Protein AF-A0A933RJG8-F1 (afdb_monomer_lite)

pLDDT: mean 76.4, std 16.74, range [42.09, 96.31]

Secondary structure (DSSP, 8-state):
--------SSHHHHHHHHHHHHHHHHHHHHHGGG-TTSSEEEEEEEE--GGG-TTPPPEEPPPEEEEEETTTTEEEEEESSS--EE-EEEEEEETTEEEEE-TTSSEEEEEETTEEEEEE--TTS-HHHHTTEEEE-HHHHHHHHTT-----

Sequence (152 aa):
MDSVGGTMRRNNKVIGFAMTLLLLAAPSLWLFDLIPIFPGITVYPVYCGKDLGDHGPCINLPPITYQASTDRQEVEYRPDTGAPTTLTDCTVHDRRNWECWYKNRSGRLSMTDSEFRDEIRNAALNQDVFDSVRYVPKWKWWAVKIGIHTDG

Radius of gyration: 24.29 Å; chains: 1; bounding box: 73×59×54 Å

Structure (mmCIF, N/CA/C/O backbone):
data_AF-A0A933RJG8-F1
#
_entry.id   AF-A0A933RJG8-F1
#
loop_
_atom_site.group_PDB
_atom_site.id
_atom_site.type_symbol
_atom_site.label_atom_id
_atom_site.label_alt_id
_atom_site.label_comp_id
_atom_site.label_asym_id
_atom_site.label_entity_id
_atom_site.label_seq_id
_atom_site.pdbx_PDB_ins_code
_atom_site.Cartn_x
_atom_site.Cartn_y
_atom_site.Cartn_z
_atom_site.occupancy
_atom_site.B_iso_or_equiv
_atom_site.auth_seq_id
_atom_site.auth_comp_id
_atom_site.auth_asym_id
_atom_site.auth_atom_id
_atom_site.pdbx_PDB_model_num
ATOM 1 N N . MET A 1 1 ? 57.458 -45.455 30.049 1.00 42.97 1 MET A N 1
ATOM 2 C CA . MET A 1 1 ? 57.563 -44.243 29.216 1.00 42.97 1 MET A CA 1
ATOM 3 C C . MET A 1 1 ? 56.219 -44.012 28.549 1.00 42.97 1 MET A C 1
ATOM 5 O O . MET A 1 1 ? 55.899 -44.601 27.528 1.00 42.97 1 MET A O 1
ATOM 9 N N . ASP A 1 2 ? 55.419 -43.285 29.314 1.00 42.09 2 ASP A N 1
ATOM 10 C CA . ASP A 1 2 ? 54.224 -42.470 29.076 1.00 42.09 2 ASP A CA 1
ATOM 11 C C . ASP A 1 2 ? 53.606 -42.364 27.669 1.00 42.09 2 ASP A C 1
ATOM 13 O O . ASP A 1 2 ? 54.155 -41.785 26.739 1.00 42.09 2 ASP A O 1
ATOM 17 N N . SER A 1 3 ? 52.382 -42.894 27.585 1.00 51.31 3 SER A N 1
ATOM 18 C CA . SER A 1 3 ? 51.121 -42.179 27.316 1.00 51.31 3 SER A CA 1
ATOM 19 C C . SER A 1 3 ? 51.180 -40.824 26.585 1.00 51.31 3 SER A C 1
ATOM 21 O O . SE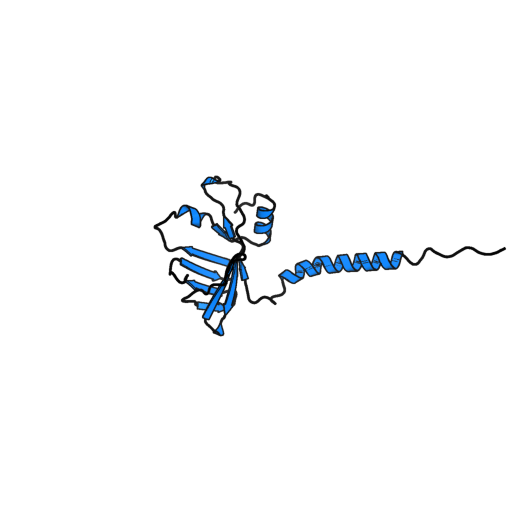R A 1 3 ? 51.504 -39.805 27.188 1.00 51.31 3 SER A O 1
ATOM 23 N N . VAL A 1 4 ? 50.678 -40.785 25.342 1.00 51.22 4 VAL A N 1
ATOM 24 C CA . VAL A 1 4 ? 50.032 -39.593 24.755 1.00 51.22 4 VAL A CA 1
ATOM 25 C C . VAL A 1 4 ? 48.824 -40.049 23.934 1.00 51.22 4 VAL A C 1
ATOM 27 O O . VAL A 1 4 ? 48.906 -40.310 22.737 1.00 51.22 4 VAL A O 1
ATOM 30 N N . GLY A 1 5 ? 47.680 -40.181 24.599 1.00 54.50 5 GLY A N 1
ATOM 31 C CA . GLY A 1 5 ? 46.395 -40.444 23.967 1.00 54.50 5 GLY A CA 1
ATOM 32 C C . GLY A 1 5 ? 45.338 -39.541 24.575 1.00 54.50 5 GLY A C 1
ATOM 33 O O . GLY A 1 5 ? 44.856 -39.809 25.670 1.00 54.50 5 GLY A O 1
ATOM 34 N N . GLY A 1 6 ? 44.955 -38.480 23.866 1.00 55.97 6 GLY A N 1
ATOM 35 C CA . GLY A 1 6 ? 43.748 -37.744 24.223 1.00 55.97 6 GLY A CA 1
ATOM 36 C C . GLY A 1 6 ? 43.725 -36.296 23.778 1.00 55.97 6 GLY A C 1
ATOM 37 O O . GLY A 1 6 ? 44.075 -35.433 24.565 1.00 55.97 6 GLY A O 1
ATOM 38 N N . THR A 1 7 ? 43.202 -36.033 22.577 1.00 54.12 7 THR A N 1
ATOM 39 C CA . THR A 1 7 ? 42.567 -34.744 22.224 1.00 54.12 7 THR A CA 1
ATOM 40 C C . THR A 1 7 ? 41.844 -34.831 20.874 1.00 54.12 7 THR A C 1
ATOM 42 O O . THR A 1 7 ? 42.138 -34.104 19.937 1.00 54.12 7 THR A O 1
ATOM 45 N N . MET A 1 8 ? 40.849 -35.714 20.729 1.00 48.75 8 MET A N 1
ATOM 46 C CA . MET A 1 8 ? 39.961 -35.637 19.553 1.00 48.75 8 MET A CA 1
ATOM 47 C C . MET A 1 8 ? 38.559 -36.189 19.837 1.00 48.75 8 MET A C 1
ATOM 49 O O . MET A 1 8 ? 38.134 -37.206 19.305 1.00 48.75 8 MET A O 1
ATOM 53 N N . ARG A 1 9 ? 37.811 -35.541 20.743 1.00 50.31 9 ARG A N 1
ATOM 54 C CA . ARG A 1 9 ? 36.391 -35.893 20.973 1.00 50.31 9 ARG A CA 1
ATOM 55 C C . ARG A 1 9 ? 35.471 -34.731 21.362 1.00 50.31 9 ARG A C 1
ATOM 57 O O . ARG A 1 9 ? 34.326 -34.973 21.736 1.00 50.31 9 ARG A O 1
ATOM 64 N N . ARG A 1 10 ? 35.941 -33.477 21.285 1.00 52.06 10 ARG A N 1
ATOM 65 C CA . ARG A 1 10 ? 35.181 -32.297 21.753 1.00 52.06 10 ARG A CA 1
ATOM 66 C C . ARG A 1 10 ? 34.522 -31.459 20.642 1.00 52.06 10 ARG A C 1
ATOM 68 O O . ARG A 1 10 ? 33.566 -30.756 20.946 1.00 52.06 10 ARG A O 1
ATOM 75 N N . ASN A 1 11 ? 34.923 -31.599 19.372 1.00 52.50 11 ASN A N 1
ATOM 76 C CA . ASN A 1 11 ? 34.474 -30.687 18.301 1.00 52.50 11 ASN A CA 1
ATOM 77 C C . ASN A 1 11 ? 33.220 -31.143 17.526 1.00 52.50 11 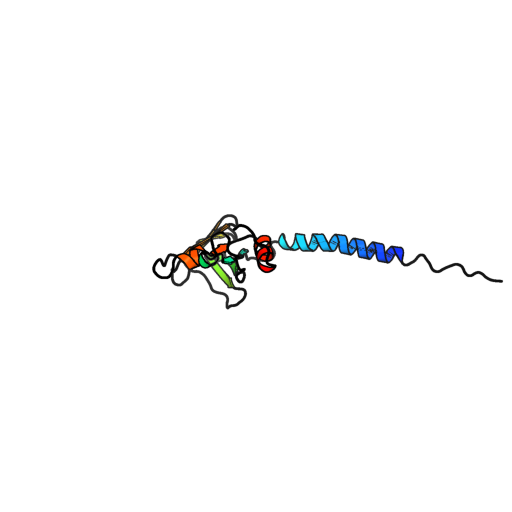ASN A C 1
ATOM 79 O O . ASN A 1 11 ? 32.471 -30.295 17.050 1.00 52.50 11 ASN A O 1
ATOM 83 N N . ASN A 1 12 ? 32.904 -32.443 17.471 1.00 53.66 12 ASN A N 1
ATOM 84 C CA . ASN A 1 12 ? 31.719 -32.919 16.731 1.00 53.66 12 ASN A CA 1
ATOM 85 C C . ASN A 1 12 ? 30.388 -32.523 17.395 1.00 53.66 12 ASN A C 1
ATOM 87 O O . ASN A 1 12 ? 29.375 -32.390 16.715 1.00 53.66 12 ASN A O 1
ATOM 91 N N . LYS A 1 13 ? 30.382 -32.294 18.716 1.00 54.59 13 LYS A N 1
ATOM 92 C CA . LYS A 1 13 ? 29.177 -31.855 19.440 1.00 54.59 13 LYS A CA 1
ATOM 93 C C . LYS A 1 13 ? 28.825 -30.394 19.152 1.00 54.59 13 LYS A C 1
ATOM 95 O O . LYS A 1 13 ? 27.649 -30.068 19.056 1.00 54.59 13 LYS A O 1
ATOM 100 N N . VAL A 1 14 ? 29.830 -29.534 18.980 1.00 59.69 14 VAL A N 1
ATOM 101 C CA . VAL A 1 14 ? 29.631 -28.099 18.718 1.00 59.69 14 VAL A CA 1
ATOM 102 C C . VAL A 1 14 ? 29.109 -27.875 17.297 1.00 59.69 14 VAL A C 1
ATOM 104 O O . VAL A 1 14 ? 28.173 -27.105 17.103 1.00 59.69 14 VAL A O 1
ATOM 107 N N . ILE A 1 15 ? 29.645 -28.615 16.321 1.00 59.69 15 ILE A N 1
ATOM 108 C CA . ILE A 1 15 ? 29.204 -28.546 14.920 1.00 59.69 15 ILE A CA 1
ATOM 109 C C . ILE A 1 15 ? 27.757 -29.045 14.779 1.00 59.69 15 ILE A C 1
ATOM 111 O O . ILE A 1 15 ? 26.951 -28.392 14.123 1.00 59.69 15 ILE A O 1
ATOM 115 N N . GLY A 1 16 ? 27.394 -30.143 15.456 1.00 64.12 16 GLY A N 1
ATOM 116 C CA . GLY A 1 16 ? 26.019 -30.659 15.450 1.00 64.12 16 GLY A CA 1
ATOM 117 C C . GLY A 1 16 ? 25.000 -29.679 16.042 1.00 64.12 16 GLY A C 1
ATOM 118 O O . GLY A 1 16 ? 23.926 -29.485 15.473 1.00 64.12 16 GLY A O 1
ATOM 119 N N . PHE A 1 17 ? 25.350 -28.999 17.139 1.00 67.31 17 PHE A N 1
ATOM 120 C CA . PHE A 1 17 ? 24.500 -27.960 17.728 1.00 67.31 17 PHE A CA 1
ATOM 121 C C . PHE A 1 17 ? 24.346 -26.743 16.810 1.00 67.31 17 PHE A C 1
ATOM 123 O O . PHE A 1 17 ? 23.226 -26.276 16.622 1.00 67.31 17 PHE A O 1
ATOM 130 N N . ALA A 1 18 ? 25.431 -26.267 16.193 1.00 67.56 18 ALA A N 1
ATOM 131 C CA . ALA A 1 18 ? 25.387 -25.130 15.274 1.00 67.56 18 ALA A CA 1
ATOM 132 C C . ALA A 1 18 ? 24.525 -25.415 14.031 1.00 67.56 18 ALA A C 1
ATOM 134 O O . ALA A 1 18 ? 23.718 -24.577 13.636 1.00 67.56 18 ALA A O 1
ATOM 135 N N . MET A 1 19 ? 24.636 -26.616 13.453 1.00 67.69 19 MET A N 1
ATOM 136 C CA . MET A 1 19 ? 23.849 -27.019 12.281 1.00 67.69 19 MET A CA 1
ATOM 137 C C . MET A 1 19 ? 22.356 -27.157 12.608 1.00 67.69 19 MET A C 1
ATOM 139 O O . MET A 1 19 ? 21.506 -26.752 11.819 1.00 67.69 19 MET A O 1
ATOM 143 N N . THR A 1 20 ? 22.035 -27.669 13.800 1.00 70.31 20 THR A N 1
ATOM 144 C CA . THR A 1 20 ? 20.650 -27.797 14.284 1.00 70.31 20 THR A CA 1
ATOM 145 C C . THR A 1 20 ? 20.019 -26.422 14.532 1.00 70.31 20 THR A C 1
ATOM 147 O O . THR A 1 20 ? 18.862 -26.199 14.188 1.00 70.31 20 THR A O 1
ATOM 150 N N . LEU A 1 21 ? 20.790 -25.469 15.066 1.00 69.19 21 LEU A N 1
ATOM 151 C CA . LEU A 1 21 ? 20.349 -24.084 15.260 1.00 69.19 21 LEU A CA 1
ATOM 152 C C . LEU A 1 21 ? 20.083 -23.375 13.923 1.00 69.19 21 LEU A C 1
ATOM 154 O O . LEU A 1 21 ? 19.085 -22.673 13.795 1.00 69.19 21 LEU A O 1
ATOM 158 N N . LEU A 1 22 ? 20.921 -23.613 12.909 1.00 68.62 22 LEU A N 1
ATOM 159 C CA . LEU A 1 22 ? 20.748 -23.079 11.551 1.00 68.62 22 LEU A CA 1
ATOM 160 C C . LEU A 1 22 ? 19.504 -23.651 10.850 1.00 68.62 22 LEU A C 1
ATOM 162 O O . LEU A 1 22 ? 18.751 -22.906 10.224 1.00 68.62 22 LEU A O 1
ATOM 166 N N . LEU A 1 23 ? 19.250 -24.953 11.013 1.00 67.94 23 LEU A N 1
ATOM 167 C CA . LEU A 1 23 ? 18.069 -25.634 10.470 1.00 67.94 23 LEU A CA 1
ATOM 168 C C . LEU A 1 23 ? 16.757 -25.207 11.140 1.00 67.94 23 LEU A C 1
ATOM 170 O O . LEU A 1 23 ? 15.714 -25.284 10.502 1.00 67.94 23 LEU A O 1
ATOM 174 N N . LEU A 1 24 ? 16.796 -24.745 12.393 1.00 66.12 24 LEU A N 1
ATOM 175 C CA . LEU A 1 24 ? 15.630 -24.195 13.096 1.00 66.12 24 LEU A CA 1
ATOM 176 C C . LEU A 1 24 ? 15.447 -22.687 12.855 1.00 66.12 24 LEU A C 1
ATOM 178 O O . LEU A 1 24 ? 14.316 -22.206 12.830 1.00 66.12 24 LEU A O 1
ATOM 182 N N . ALA A 1 25 ? 16.535 -21.943 12.639 1.00 65.06 25 ALA A N 1
ATOM 183 C CA . ALA A 1 25 ? 16.492 -20.509 12.350 1.00 65.06 25 ALA A CA 1
ATOM 184 C C . ALA A 1 25 ? 15.985 -20.199 10.932 1.00 65.06 25 ALA A C 1
ATOM 186 O O . ALA A 1 25 ? 15.295 -19.206 10.719 1.00 65.06 25 ALA A O 1
ATOM 187 N N . ALA A 1 26 ? 16.297 -21.051 9.953 1.00 66.44 26 ALA A N 1
ATOM 188 C CA . ALA A 1 26 ? 15.811 -20.868 8.590 1.00 66.44 26 ALA A CA 1
ATOM 189 C C . ALA A 1 26 ? 14.267 -20.854 8.505 1.00 66.44 26 ALA A C 1
ATOM 191 O O . ALA A 1 26 ? 13.734 -19.864 8.012 1.00 66.44 26 ALA A O 1
ATOM 192 N N . PRO A 1 27 ? 13.516 -21.854 9.011 1.00 63.72 27 PRO A N 1
ATOM 193 C CA . PRO A 1 27 ? 12.053 -21.848 8.960 1.00 63.72 27 PRO A CA 1
ATOM 194 C C . PRO A 1 27 ? 11.412 -20.812 9.889 1.00 63.72 27 PRO A C 1
ATOM 196 O O . PRO A 1 27 ? 10.318 -20.339 9.587 1.00 63.72 27 PRO A O 1
ATOM 199 N N . SER A 1 28 ? 12.066 -20.407 10.986 1.00 63.16 28 SER A N 1
ATOM 200 C CA . SER A 1 28 ? 11.517 -19.356 11.851 1.00 63.16 28 SER A CA 1
ATOM 201 C C . SER A 1 28 ? 11.474 -17.994 11.150 1.00 63.16 28 SER A C 1
ATOM 203 O O . SER A 1 28 ? 10.508 -17.258 11.337 1.00 63.16 28 SER A O 1
ATOM 205 N N . LEU A 1 29 ? 12.428 -17.700 10.258 1.00 61.88 29 LEU A N 1
ATOM 206 C CA . LEU A 1 29 ? 12.387 -16.512 9.394 1.00 61.88 29 LEU A CA 1
ATOM 207 C C . LEU A 1 29 ? 11.212 -16.531 8.401 1.00 61.88 29 LEU A C 1
ATOM 209 O O . LEU A 1 29 ? 10.679 -15.471 8.087 1.00 61.88 29 LEU A O 1
ATOM 213 N N . TRP A 1 30 ? 10.757 -17.711 7.963 1.00 57.59 30 TRP A N 1
ATOM 214 C CA . TRP A 1 30 ? 9.536 -17.846 7.155 1.00 57.59 30 TRP A CA 1
ATOM 215 C C . TRP A 1 30 ? 8.262 -17.709 7.999 1.00 57.59 30 TRP A C 1
ATOM 217 O O . TRP A 1 30 ? 7.270 -17.149 7.539 1.00 57.59 30 TRP A O 1
ATOM 227 N N . LEU A 1 31 ? 8.288 -18.174 9.252 1.00 56.31 31 LEU A N 1
ATOM 228 C CA . LEU A 1 31 ? 7.174 -18.033 10.195 1.00 56.31 31 LEU A CA 1
ATOM 229 C C . LEU A 1 31 ? 6.951 -16.587 10.651 1.00 56.31 31 LEU A C 1
ATOM 231 O O . LEU A 1 31 ? 5.815 -16.245 10.965 1.00 56.31 31 LEU A O 1
ATOM 235 N N . PHE A 1 32 ? 7.974 -15.726 10.653 1.00 55.44 32 PHE A N 1
ATOM 236 C CA . PHE A 1 32 ? 7.809 -14.307 10.995 1.00 55.44 32 PHE A CA 1
ATOM 237 C C . PHE A 1 32 ? 6.841 -13.569 10.060 1.00 55.44 32 PHE A C 1
ATOM 239 O O . PHE A 1 32 ? 6.109 -12.702 10.531 1.00 55.44 32 PHE A O 1
ATOM 246 N N . ASP A 1 33 ? 6.759 -13.955 8.782 1.00 50.03 33 ASP A N 1
ATOM 247 C CA . ASP A 1 33 ? 5.782 -13.384 7.841 1.00 50.03 33 ASP A CA 1
ATOM 248 C C . ASP A 1 33 ? 4.327 -13.817 8.164 1.00 50.03 33 ASP A C 1
ATOM 250 O O . ASP A 1 33 ? 3.379 -13.196 7.682 1.00 50.03 33 ASP A O 1
ATOM 254 N N . LEU A 1 34 ? 4.120 -14.843 9.007 1.00 54.34 34 LEU A N 1
ATOM 255 C CA . LEU A 1 34 ? 2.794 -15.313 9.443 1.00 54.34 34 LEU A CA 1
ATOM 256 C C . LEU A 1 34 ? 2.319 -14.692 10.760 1.00 54.34 34 LEU A C 1
ATOM 258 O O . LEU A 1 34 ? 1.146 -14.847 11.104 1.00 54.34 34 LEU A O 1
ATOM 262 N N . ILE A 1 35 ? 3.189 -14.011 11.513 1.00 52.91 35 ILE A N 1
ATOM 263 C CA . ILE A 1 35 ? 2.803 -13.464 12.813 1.00 52.91 35 ILE A CA 1
ATOM 264 C C . ILE A 1 35 ? 2.109 -12.106 12.604 1.00 52.91 35 ILE A C 1
ATOM 266 O O . ILE A 1 35 ? 2.749 -11.148 12.167 1.00 52.91 35 ILE A O 1
ATOM 270 N N . PRO A 1 36 ? 0.817 -11.958 12.957 1.00 53.56 36 PRO A N 1
ATOM 271 C CA . PRO A 1 36 ? 0.041 -10.738 12.738 1.00 53.56 36 PRO A CA 1
ATOM 272 C C . PRO A 1 36 ? 0.364 -9.632 13.764 1.00 53.56 36 PRO A C 1
ATOM 274 O O . PRO A 1 36 ? -0.530 -8.905 14.183 1.00 53.56 36 PRO A O 1
ATOM 277 N N . ILE A 1 37 ? 1.623 -9.502 14.204 1.00 56.66 37 ILE A N 1
ATOM 278 C CA . ILE A 1 37 ? 2.031 -8.478 15.186 1.00 56.66 37 ILE A CA 1
ATOM 279 C C . ILE A 1 37 ? 1.932 -7.065 14.592 1.00 56.66 37 ILE A C 1
ATOM 281 O O . ILE A 1 37 ? 1.775 -6.097 15.334 1.00 56.66 37 ILE A O 1
ATOM 285 N N . PHE A 1 38 ? 1.974 -6.924 13.266 1.00 60.94 38 PHE A N 1
ATOM 286 C CA . PHE A 1 38 ? 1.849 -5.621 12.627 1.00 60.94 38 PHE A CA 1
ATOM 287 C C . PHE A 1 38 ? 0.387 -5.330 12.252 1.00 60.94 38 PHE A C 1
ATOM 289 O O . PHE A 1 38 ? -0.195 -6.069 11.455 1.00 60.94 38 PHE A O 1
ATOM 296 N N . PRO A 1 39 ? -0.213 -4.238 12.767 1.00 71.94 39 PRO A N 1
ATOM 297 C CA . PRO A 1 39 ? -1.608 -3.874 12.497 1.00 71.94 39 PRO A CA 1
ATOM 298 C C . PRO A 1 39 ? -1.844 -3.369 11.063 1.00 71.94 39 PRO A C 1
ATOM 300 O O . PRO A 1 39 ? -2.947 -2.935 10.739 1.00 71.94 39 PRO A O 1
ATOM 303 N N . GLY A 1 40 ? -0.822 -3.406 10.202 1.00 83.81 40 GLY A N 1
ATOM 304 C CA . GLY A 1 40 ? -0.885 -2.903 8.838 1.00 83.81 40 GLY A CA 1
ATOM 305 C C . GLY A 1 40 ? -0.791 -3.988 7.770 1.00 83.81 40 GLY A C 1
ATOM 306 O O . GLY A 1 40 ? -0.259 -5.073 8.001 1.00 83.81 40 GLY A O 1
ATOM 307 N N . ILE A 1 41 ? -1.296 -3.671 6.581 1.00 89.31 41 ILE A N 1
ATOM 308 C CA . ILE A 1 41 ? -1.118 -4.457 5.361 1.00 89.31 41 ILE A CA 1
ATOM 309 C C . ILE A 1 41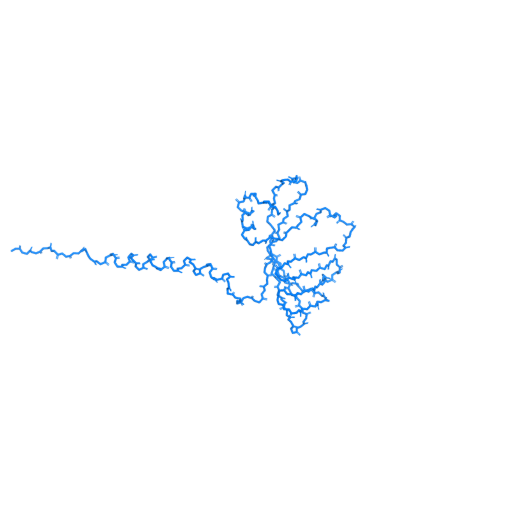 ? -0.209 -3.680 4.421 1.00 89.31 41 ILE A C 1
ATOM 311 O O . ILE A 1 41 ? -0.502 -2.540 4.068 1.00 89.31 41 ILE A O 1
ATOM 315 N N . THR A 1 42 ? 0.887 -4.303 4.004 1.00 91.56 42 THR A N 1
ATOM 316 C CA . THR A 1 42 ? 1.779 -3.737 2.994 1.00 91.56 42 THR A CA 1
ATOM 317 C C . THR A 1 42 ? 1.374 -4.234 1.615 1.00 91.56 42 THR A C 1
ATOM 319 O O . THR A 1 42 ? 1.311 -5.441 1.381 1.00 91.56 42 THR A O 1
ATOM 322 N N . VAL A 1 43 ? 1.123 -3.303 0.702 1.00 92.25 43 VAL A N 1
ATOM 323 C CA . VAL A 1 43 ? 0.903 -3.586 -0.716 1.00 92.25 43 VAL A CA 1
ATOM 324 C C . VAL A 1 43 ? 2.182 -3.309 -1.493 1.00 92.25 43 VAL A C 1
ATOM 326 O O . VAL A 1 43 ? 2.961 -2.411 -1.152 1.00 92.25 43 VAL A O 1
ATOM 329 N N . TYR A 1 44 ? 2.390 -4.089 -2.547 1.00 91.88 44 TYR A N 1
ATOM 330 C CA . TYR A 1 44 ? 3.600 -4.051 -3.358 1.00 91.88 44 TYR A CA 1
ATOM 331 C C . TYR A 1 44 ? 3.237 -3.664 -4.793 1.00 91.88 44 TYR A C 1
ATOM 333 O O . TYR A 1 44 ? 2.897 -4.538 -5.595 1.00 91.88 44 TYR A O 1
ATOM 341 N N . PRO A 1 45 ? 3.261 -2.362 -5.114 1.00 91.06 45 PRO A N 1
ATOM 342 C CA . PRO A 1 45 ? 2.977 -1.901 -6.458 1.00 91.06 45 PRO A CA 1
ATOM 343 C C . PRO A 1 45 ? 4.152 -2.196 -7.401 1.00 91.06 45 PRO A C 1
ATOM 345 O O . PRO A 1 45 ? 5.328 -2.069 -7.042 1.00 91.06 45 PRO A O 1
ATOM 348 N N . VAL A 1 46 ? 3.822 -2.568 -8.629 1.00 90.00 46 VAL A N 1
ATOM 349 C CA . VAL A 1 46 ? 4.730 -2.657 -9.773 1.00 90.00 46 VAL A CA 1
ATOM 350 C C . VAL A 1 46 ? 4.147 -1.837 -10.915 1.00 90.00 46 VAL A C 1
ATOM 352 O O . VAL A 1 46 ? 2.932 -1.780 -11.079 1.00 90.00 46 VAL A O 1
ATOM 355 N N . TYR A 1 47 ? 5.004 -1.186 -11.690 1.00 86.94 47 TYR A N 1
ATOM 356 C CA . TYR A 1 47 ? 4.605 -0.447 -12.882 1.00 86.94 47 TYR A CA 1
ATOM 357 C C . TYR A 1 47 ? 5.045 -1.218 -14.123 1.00 86.94 47 TYR A C 1
ATOM 359 O O . TYR A 1 47 ? 6.235 -1.479 -14.295 1.00 86.94 47 TYR A O 1
ATOM 367 N N . CYS A 1 48 ? 4.090 -1.569 -14.976 1.00 81.69 48 CYS A N 1
ATOM 368 C CA . CYS A 1 48 ? 4.284 -2.281 -16.234 1.00 81.69 48 CYS A CA 1
ATOM 369 C C . CYS A 1 48 ? 3.703 -1.410 -17.360 1.00 81.69 48 CYS A C 1
ATOM 371 O O . CYS A 1 48 ? 2.545 -1.563 -17.740 1.00 81.69 48 CYS A O 1
ATOM 373 N N . GLY A 1 49 ? 4.472 -0.416 -17.814 1.00 71.69 49 GLY A N 1
ATOM 374 C CA . GLY A 1 49 ? 4.016 0.565 -18.804 1.00 71.69 49 GLY A CA 1
ATOM 375 C C . GLY A 1 49 ? 3.867 -0.006 -20.216 1.00 71.69 49 GLY A C 1
ATOM 376 O O . GLY A 1 49 ? 4.708 -0.790 -20.649 1.00 71.69 49 GLY A O 1
ATOM 377 N N . LYS A 1 50 ? 2.864 0.467 -20.970 1.00 62.59 50 LYS A N 1
ATOM 378 C CA . LYS A 1 50 ? 2.670 0.136 -22.401 1.00 62.59 50 LYS A CA 1
ATOM 379 C C . LYS A 1 50 ? 3.857 0.549 -23.284 1.00 62.59 50 LYS A C 1
ATOM 381 O O . LYS A 1 50 ? 4.153 -0.132 -24.260 1.00 62.59 50 LYS A O 1
ATOM 386 N N . ASP A 1 51 ? 4.586 1.601 -22.905 1.00 54.78 51 ASP A N 1
ATOM 387 C CA . ASP A 1 51 ? 5.800 2.054 -23.610 1.00 54.78 51 ASP A CA 1
ATOM 388 C C . ASP A 1 51 ? 6.975 1.072 -23.489 1.00 54.78 51 ASP A C 1
ATOM 390 O O . ASP A 1 51 ? 7.953 1.168 -24.230 1.00 54.78 51 ASP A O 1
ATOM 394 N N . LEU A 1 52 ? 6.888 0.110 -22.566 1.00 53.50 52 LEU A N 1
ATOM 395 C CA . LEU A 1 52 ? 7.845 -0.986 -22.456 1.00 53.50 52 LEU A CA 1
ATOM 396 C C . LEU A 1 52 ? 7.438 -2.189 -23.341 1.00 53.50 52 LEU A C 1
ATOM 398 O O . LEU A 1 52 ? 8.202 -3.145 -23.451 1.00 53.50 52 LEU A O 1
ATOM 402 N N . GLY A 1 53 ? 6.286 -2.118 -24.024 1.00 46.69 53 GLY A N 1
ATOM 403 C CA . GLY A 1 53 ? 5.683 -3.175 -24.842 1.00 46.69 53 GLY A CA 1
ATOM 404 C C . GLY A 1 53 ? 4.756 -4.098 -24.041 1.00 46.69 53 GLY A C 1
ATOM 405 O O . GLY A 1 53 ? 4.827 -4.138 -22.815 1.00 46.69 53 GLY A O 1
ATOM 406 N N . ASP A 1 54 ? 3.932 -4.904 -24.727 1.00 51.97 54 ASP A N 1
ATOM 407 C CA . ASP A 1 54 ? 3.056 -5.934 -24.114 1.00 51.97 54 ASP A CA 1
ATOM 408 C C . ASP A 1 54 ? 3.828 -6.981 -23.269 1.00 51.97 54 ASP A C 1
ATOM 410 O O . ASP A 1 54 ? 3.236 -7.750 -22.513 1.00 51.97 54 ASP A O 1
ATOM 414 N N . HIS A 1 55 ? 5.165 -6.979 -23.362 1.00 55.31 55 HIS A N 1
ATOM 415 C CA . HIS A 1 55 ? 6.113 -7.805 -22.602 1.00 55.31 55 HIS A CA 1
ATOM 416 C C . HIS A 1 55 ? 7.205 -6.978 -21.903 1.00 55.31 55 HIS A C 1
ATOM 418 O O . HIS A 1 55 ? 8.305 -7.467 -21.632 1.00 55.31 55 HIS A O 1
ATOM 424 N N . GLY A 1 56 ? 6.939 -5.699 -21.661 1.00 63.72 56 GLY A N 1
ATOM 425 C CA . GLY A 1 56 ? 7.907 -4.780 -21.096 1.00 63.72 56 GLY A CA 1
ATOM 426 C C . GLY A 1 56 ? 8.357 -5.134 -19.682 1.00 63.72 56 GLY A C 1
ATOM 427 O O . GLY A 1 56 ? 7.555 -5.648 -18.899 1.00 63.72 56 GLY A O 1
ATOM 428 N N . PRO A 1 57 ? 9.623 -4.859 -19.306 1.00 73.69 57 PRO A N 1
ATOM 429 C CA . PRO A 1 57 ? 10.061 -5.078 -17.938 1.00 73.69 57 PRO A CA 1
ATOM 430 C C . PRO A 1 57 ? 9.235 -4.223 -16.980 1.00 73.69 57 PRO A C 1
ATOM 432 O O . PRO A 1 57 ? 9.291 -2.994 -17.017 1.00 73.69 57 PRO A O 1
ATOM 435 N N . CYS A 1 58 ? 8.487 -4.883 -16.098 1.00 83.31 58 CYS A N 1
ATOM 436 C CA . CYS A 1 58 ? 7.894 -4.215 -14.954 1.00 83.31 58 CYS A CA 1
ATOM 437 C C . CYS A 1 58 ? 9.009 -3.672 -14.052 1.00 83.31 58 CYS A C 1
ATOM 439 O O . CYS A 1 58 ? 10.050 -4.308 -13.880 1.00 83.31 58 CYS A O 1
ATOM 441 N N . ILE A 1 59 ? 8.775 -2.517 -13.442 1.00 87.38 59 ILE A N 1
ATOM 442 C CA . ILE A 1 59 ? 9.647 -1.956 -12.411 1.00 87.38 59 ILE A CA 1
ATOM 443 C C . ILE A 1 59 ? 8.936 -2.002 -11.065 1.00 87.38 59 ILE A C 1
ATOM 445 O O . ILE A 1 59 ? 7.720 -1.822 -10.968 1.00 87.38 59 ILE A O 1
ATOM 449 N N . ASN A 1 60 ? 9.692 -2.253 -10.004 1.00 89.44 60 ASN A N 1
ATOM 450 C CA . ASN A 1 60 ? 9.154 -2.258 -8.655 1.00 89.44 60 ASN A CA 1
ATOM 451 C C . ASN A 1 60 ? 9.004 -0.817 -8.145 1.00 89.44 60 ASN A C 1
ATOM 453 O O . ASN A 1 60 ? 9.949 -0.030 -8.187 1.00 89.44 60 ASN A O 1
ATOM 457 N N . LEU A 1 61 ? 7.824 -0.480 -7.628 1.00 89.81 61 LEU A N 1
ATOM 458 C CA . LEU A 1 61 ? 7.590 0.790 -6.944 1.00 89.81 61 LEU A CA 1
ATOM 459 C C . LEU A 1 61 ? 7.789 0.617 -5.427 1.00 89.81 61 LEU A C 1
ATOM 461 O O . LEU A 1 61 ? 7.737 -0.517 -4.929 1.00 89.81 61 LEU A O 1
ATOM 465 N N . PRO A 1 62 ? 8.038 1.704 -4.671 1.00 91.19 62 PRO A N 1
ATOM 466 C CA . PRO A 1 62 ? 8.145 1.631 -3.218 1.00 91.19 62 PRO A CA 1
ATOM 467 C C . PRO A 1 62 ? 6.882 1.017 -2.589 1.00 91.19 62 PRO A C 1
ATOM 469 O O . PRO A 1 62 ? 5.770 1.385 -2.978 1.00 91.19 62 PRO A O 1
ATOM 472 N N . PRO A 1 63 ? 7.022 0.085 -1.629 1.00 92.00 63 PRO A N 1
ATOM 473 C CA . PRO A 1 63 ? 5.878 -0.516 -0.957 1.00 92.00 63 PRO A CA 1
ATOM 474 C C . PRO A 1 63 ? 5.125 0.515 -0.108 1.00 92.00 63 PRO A C 1
ATOM 476 O O . PRO A 1 63 ? 5.699 1.487 0.391 1.00 92.00 63 PRO A O 1
ATOM 479 N N . ILE A 1 64 ? 3.826 0.281 0.080 1.00 92.31 64 ILE A N 1
ATOM 480 C CA . ILE A 1 64 ? 2.943 1.167 0.848 1.00 92.31 64 ILE A CA 1
ATOM 481 C C . ILE A 1 64 ? 2.259 0.344 1.930 1.00 92.31 64 ILE A C 1
ATOM 483 O O . ILE A 1 64 ? 1.679 -0.700 1.644 1.00 92.31 64 ILE A O 1
ATOM 487 N N . THR A 1 65 ? 2.320 0.800 3.178 1.00 93.06 65 THR A N 1
ATOM 488 C CA . THR A 1 65 ? 1.675 0.119 4.308 1.00 93.06 65 THR A CA 1
ATOM 489 C C . THR A 1 65 ? 0.420 0.856 4.738 1.00 93.06 65 THR A C 1
ATOM 491 O O . THR A 1 65 ? 0.492 2.024 5.099 1.00 93.06 65 THR A O 1
ATOM 494 N N . TYR A 1 66 ? -0.711 0.160 4.749 1.00 93.44 66 TYR A N 1
ATOM 495 C CA . TYR A 1 66 ? -2.007 0.656 5.200 1.00 93.44 66 TYR A CA 1
ATOM 496 C C . TYR A 1 66 ? -2.289 0.164 6.612 1.00 93.44 66 TYR A C 1
ATOM 498 O O . TYR A 1 66 ? -2.182 -1.029 6.877 1.00 93.44 66 TYR A O 1
ATOM 506 N N . GLN A 1 67 ? -2.663 1.062 7.512 1.00 93.88 67 GLN A N 1
ATOM 507 C CA . GLN A 1 67 ? -3.082 0.768 8.876 1.00 93.88 67 GLN A CA 1
ATOM 508 C C . GLN A 1 67 ? -4.536 1.191 9.028 1.00 93.88 67 GLN A C 1
ATOM 510 O O . GLN A 1 67 ? -4.849 2.378 8.971 1.00 93.88 67 GLN A O 1
ATOM 515 N N . ALA A 1 68 ? -5.418 0.210 9.196 1.00 93.31 68 ALA A N 1
ATOM 516 C CA . ALA A 1 68 ? -6.841 0.450 9.363 1.00 93.31 68 ALA A CA 1
ATOM 517 C C . ALA A 1 68 ? -7.206 0.457 10.851 1.00 93.31 68 ALA A C 1
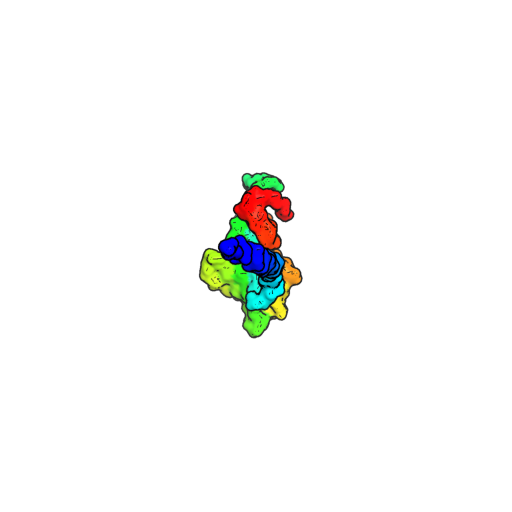ATOM 519 O O . ALA A 1 68 ? -6.830 -0.447 11.598 1.00 93.31 68 ALA A O 1
ATOM 520 N N . SER A 1 69 ? -7.959 1.470 11.271 1.00 92.50 69 SER A N 1
ATOM 521 C CA . SER A 1 69 ? -8.541 1.586 12.603 1.00 92.50 69 SER A CA 1
ATOM 522 C C . SER A 1 69 ? -10.053 1.425 12.501 1.00 92.50 69 SER A C 1
ATOM 524 O O . SER A 1 69 ? -10.751 2.306 11.998 1.00 92.50 69 SER A O 1
ATOM 526 N N . THR A 1 70 ? -10.563 0.300 13.002 1.00 92.00 70 THR A N 1
ATOM 527 C CA . THR A 1 70 ? -12.006 0.033 13.103 1.00 92.00 70 THR A CA 1
ATOM 528 C C . THR A 1 70 ? -12.691 1.019 14.044 1.00 92.00 70 THR A C 1
ATOM 530 O O . THR A 1 70 ? -13.785 1.490 13.749 1.00 92.00 70 THR A O 1
ATOM 533 N N . ASP A 1 71 ? -12.023 1.384 15.139 1.00 91.50 71 ASP A N 1
ATOM 534 C CA . ASP A 1 71 ? -12.585 2.255 16.176 1.00 91.50 71 ASP A CA 1
ATOM 535 C C . ASP A 1 71 ? -12.782 3.689 15.680 1.00 91.50 71 ASP A C 1
ATOM 537 O O . ASP A 1 71 ? -13.750 4.351 16.047 1.00 91.50 71 ASP A O 1
ATOM 541 N N . ARG A 1 72 ? -11.862 4.173 14.838 1.00 91.25 72 ARG A N 1
ATOM 542 C CA . ARG A 1 72 ? -11.921 5.528 14.274 1.00 91.25 72 ARG A CA 1
ATOM 543 C C . ARG A 1 72 ? -12.590 5.587 12.908 1.00 91.25 72 ARG A C 1
ATOM 545 O O . ARG A 1 72 ? -12.881 6.683 12.452 1.00 91.25 72 ARG A O 1
ATOM 552 N N . GLN A 1 73 ? -12.831 4.437 12.272 1.00 93.75 73 GLN A N 1
ATOM 553 C CA . GLN A 1 73 ? -13.216 4.361 10.860 1.00 93.75 73 GLN A CA 1
ATOM 554 C C . GLN A 1 73 ? -12.231 5.150 9.983 1.00 93.75 73 GLN A C 1
ATOM 556 O O . GLN A 1 73 ? -12.612 5.973 9.158 1.00 93.75 73 GLN A O 1
ATOM 561 N N . GLU A 1 74 ? -10.935 4.914 10.193 1.00 93.19 74 GLU A N 1
ATOM 562 C CA . GLU A 1 74 ? -9.847 5.622 9.513 1.00 93.19 74 GLU A CA 1
ATOM 563 C C . GLU A 1 74 ? -8.832 4.629 8.952 1.00 93.19 74 GLU A C 1
ATOM 565 O O . GLU A 1 74 ? -8.557 3.592 9.558 1.00 93.19 74 GLU A O 1
ATOM 570 N N . VAL A 1 75 ? -8.228 4.971 7.814 1.00 94.50 75 VAL A N 1
ATOM 571 C CA . VAL A 1 75 ? -7.084 4.241 7.258 1.00 94.50 75 VAL A CA 1
ATOM 572 C C . VAL A 1 75 ? -5.940 5.219 7.023 1.00 94.50 75 VAL A C 1
ATOM 574 O O . VAL A 1 75 ? -6.076 6.198 6.289 1.00 94.50 75 VAL A O 1
ATOM 577 N N . GLU A 1 76 ? -4.800 4.955 7.650 1.00 94.06 76 GLU A N 1
ATOM 578 C CA . GLU A 1 76 ? -3.542 5.661 7.413 1.00 94.06 76 GLU A CA 1
ATOM 579 C C . GLU A 1 76 ? -2.705 4.852 6.427 1.00 94.06 76 GLU A C 1
ATOM 581 O O . GLU A 1 76 ? -2.484 3.663 6.637 1.00 94.06 76 GLU A O 1
ATOM 586 N N . TYR A 1 77 ? -2.208 5.478 5.365 1.00 92.50 77 TYR A N 1
ATOM 587 C CA . TYR A 1 77 ? -1.228 4.859 4.484 1.00 92.50 77 TYR A CA 1
ATOM 588 C C . TYR A 1 77 ? 0.140 5.514 4.664 1.00 92.50 77 TYR A C 1
ATOM 590 O O . TYR A 1 77 ? 0.276 6.733 4.799 1.00 92.50 77 TYR A O 1
ATOM 598 N N . ARG A 1 78 ? 1.174 4.678 4.669 1.00 92.19 78 ARG A N 1
ATOM 599 C CA . ARG A 1 78 ? 2.567 5.061 4.857 1.00 92.19 78 ARG A CA 1
ATOM 600 C C . ARG A 1 78 ? 3.391 4.542 3.683 1.00 92.19 78 ARG A C 1
ATOM 602 O O . ARG A 1 78 ? 3.658 3.337 3.631 1.00 92.19 78 ARG A O 1
ATOM 609 N N . PRO A 1 79 ? 3.762 5.408 2.728 1.00 89.56 79 PRO A N 1
ATOM 610 C CA . PRO A 1 79 ? 4.748 5.042 1.722 1.00 89.56 79 PRO A CA 1
ATOM 611 C C . PRO A 1 79 ? 6.116 4.861 2.392 1.00 89.56 79 PRO A C 1
ATOM 613 O O . PRO A 1 79 ? 6.410 5.524 3.386 1.00 89.56 79 PRO A O 1
ATOM 616 N N . ASP A 1 80 ? 6.959 3.988 1.840 1.00 83.94 80 ASP A N 1
ATOM 617 C CA . ASP A 1 80 ? 8.331 3.776 2.337 1.00 83.94 80 ASP A CA 1
ATOM 618 C C . ASP A 1 80 ? 9.157 5.079 2.324 1.00 83.94 80 ASP A C 1
ATOM 620 O O . ASP A 1 80 ? 9.948 5.364 3.220 1.00 83.94 80 ASP A O 1
ATOM 624 N N . THR A 1 81 ? 8.897 5.931 1.330 1.00 81.38 81 THR A N 1
ATOM 625 C CA . THR A 1 81 ? 9.508 7.252 1.170 1.00 81.38 81 THR A CA 1
ATOM 626 C C . THR A 1 81 ? 8.453 8.347 1.340 1.00 81.38 81 THR A C 1
ATOM 628 O O . THR A 1 81 ? 7.941 8.882 0.356 1.00 81.38 81 THR A O 1
ATOM 631 N N . GLY A 1 82 ? 8.080 8.685 2.575 1.00 85.88 82 GLY A N 1
ATOM 632 C CA . GLY A 1 82 ? 7.204 9.834 2.815 1.00 85.88 82 GLY A CA 1
ATOM 633 C C . GLY A 1 82 ? 6.581 9.905 4.203 1.00 85.88 82 GLY A C 1
ATOM 634 O O . GLY A 1 82 ? 6.744 9.018 5.038 1.00 85.88 82 GLY A O 1
ATOM 635 N N . ALA A 1 83 ? 5.856 11.000 4.440 1.00 88.88 83 ALA A N 1
ATOM 636 C CA . ALA A 1 83 ? 5.064 11.162 5.648 1.00 88.88 83 ALA A CA 1
ATOM 637 C C . ALA A 1 83 ? 3.789 10.304 5.569 1.00 88.88 83 ALA A C 1
ATOM 639 O O . ALA A 1 83 ? 3.191 10.190 4.491 1.00 88.88 83 ALA A O 1
ATOM 640 N N . PRO A 1 84 ? 3.335 9.728 6.692 1.00 90.25 84 PRO A N 1
ATOM 641 C CA . PRO A 1 84 ? 2.068 9.024 6.716 1.00 90.25 84 PRO A CA 1
ATOM 642 C C . PRO A 1 84 ? 0.912 9.975 6.417 1.00 90.25 84 PRO A C 1
ATOM 644 O O . PRO A 1 84 ? 0.905 11.128 6.850 1.00 90.25 84 PRO A O 1
ATOM 647 N N . THR A 1 85 ? -0.068 9.489 5.666 1.00 91.94 85 THR A N 1
ATOM 648 C CA . THR A 1 85 ? -1.235 10.271 5.265 1.00 91.94 85 THR A CA 1
ATOM 649 C C . THR A 1 85 ? -2.502 9.481 5.550 1.00 91.94 85 THR A C 1
ATOM 651 O O . THR A 1 85 ? -2.576 8.282 5.302 1.00 91.94 85 THR A O 1
ATOM 654 N N . THR A 1 86 ? -3.520 10.156 6.075 1.00 93.69 86 THR A N 1
ATOM 655 C CA . THR A 1 86 ? -4.836 9.556 6.310 1.00 93.69 86 THR A CA 1
ATOM 656 C C . THR A 1 86 ? -5.720 9.642 5.071 1.00 93.69 86 THR A C 1
ATOM 658 O O . THR A 1 86 ? -5.719 10.656 4.364 1.00 93.69 86 THR A O 1
ATOM 661 N N . LEU A 1 87 ? -6.474 8.579 4.814 1.00 93.06 87 LEU A N 1
ATOM 662 C CA . LEU A 1 87 ? -7.581 8.564 3.865 1.00 93.06 87 LEU A CA 1
ATOM 663 C C . LEU A 1 87 ? -8.831 9.182 4.503 1.00 93.06 87 LEU A C 1
ATOM 665 O O . LEU A 1 87 ? -8.855 9.480 5.698 1.00 93.06 87 LEU A O 1
ATOM 669 N N . THR A 1 88 ? -9.852 9.434 3.692 1.00 93.38 88 THR A N 1
ATOM 670 C CA . THR A 1 88 ? -11.107 10.050 4.135 1.00 93.38 88 THR A CA 1
ATOM 671 C C . THR A 1 88 ? -12.308 9.231 3.674 1.00 93.38 88 THR A C 1
ATOM 673 O O . THR A 1 88 ? -12.171 8.384 2.793 1.00 93.38 88 THR A O 1
ATOM 676 N N . ASP A 1 89 ? -13.469 9.467 4.290 1.00 94.50 89 ASP A N 1
ATOM 677 C CA . ASP A 1 89 ? -14.727 8.764 4.000 1.00 94.50 89 ASP A CA 1
ATOM 678 C C . ASP A 1 89 ? -14.559 7.238 3.971 1.00 94.50 89 ASP A C 1
ATOM 680 O O . ASP A 1 89 ? -14.915 6.567 3.000 1.00 94.50 89 ASP A O 1
ATOM 684 N N . CYS A 1 90 ? -13.945 6.707 5.026 1.00 95.12 90 CYS A N 1
ATOM 685 C CA . CYS A 1 90 ? -13.640 5.294 5.140 1.00 95.12 90 CYS A CA 1
ATOM 686 C C . CYS A 1 90 ? -14.805 4.503 5.744 1.00 95.12 90 CYS A C 1
ATOM 688 O O . CYS A 1 90 ? -15.439 4.933 6.704 1.00 95.12 90 CYS A O 1
ATOM 690 N N . THR A 1 91 ? -15.026 3.305 5.213 1.00 96.31 91 THR A N 1
ATOM 691 C CA . THR A 1 91 ? -15.819 2.240 5.830 1.00 96.31 91 THR A CA 1
ATOM 692 C C . THR A 1 91 ? -14.865 1.099 6.155 1.00 96.31 91 THR A C 1
ATOM 694 O O . THR A 1 91 ? -14.346 0.450 5.249 1.00 96.31 91 THR A O 1
ATOM 697 N N . VAL A 1 92 ? -14.590 0.877 7.440 1.00 95.44 92 VAL A N 1
ATOM 698 C CA . VAL A 1 92 ? -13.604 -0.104 7.916 1.00 95.44 92 VAL A CA 1
ATOM 699 C C . VAL A 1 92 ? -14.321 -1.199 8.695 1.00 95.44 92 VAL A C 1
ATOM 701 O O . VAL A 1 92 ? -14.809 -0.958 9.800 1.00 95.44 92 VAL A O 1
ATOM 704 N N . HIS A 1 93 ? -14.362 -2.409 8.138 1.00 93.31 93 HIS A N 1
ATOM 705 C CA . HIS A 1 93 ? -14.862 -3.585 8.849 1.00 93.31 93 HIS A CA 1
ATOM 706 C C . HIS A 1 93 ? -13.750 -4.229 9.678 1.00 93.31 93 HIS A C 1
ATOM 708 O O . HIS A 1 93 ? -13.908 -4.474 10.871 1.00 93.31 93 HIS A O 1
ATOM 714 N N . ASP A 1 94 ? -12.599 -4.451 9.046 1.00 90.62 94 ASP A N 1
ATOM 715 C CA . ASP A 1 94 ? -11.393 -4.968 9.677 1.00 90.62 94 ASP A CA 1
ATOM 716 C C . ASP A 1 94 ? -10.148 -4.541 8.873 1.00 90.62 94 ASP A C 1
ATOM 718 O O . ASP A 1 94 ? -10.225 -3.784 7.904 1.00 90.62 94 ASP A O 1
ATOM 722 N N . ARG A 1 95 ? -8.964 -5.025 9.263 1.00 88.75 95 ARG A N 1
ATOM 723 C CA . ARG A 1 95 ? -7.699 -4.670 8.595 1.00 88.75 95 ARG A CA 1
ATOM 724 C C . ARG A 1 95 ? -7.609 -5.100 7.120 1.00 88.75 95 ARG A C 1
ATOM 726 O O . ARG A 1 95 ? -6.850 -4.493 6.372 1.00 88.75 95 ARG A O 1
ATOM 733 N N . ARG A 1 96 ? -8.319 -6.160 6.726 1.00 90.38 96 ARG A N 1
ATOM 734 C CA . ARG A 1 96 ? -8.382 -6.778 5.388 1.00 90.38 96 ARG A CA 1
ATOM 735 C C . ARG A 1 96 ? -9.643 -6.403 4.610 1.00 90.38 96 ARG A C 1
ATOM 737 O O . ARG A 1 96 ? -9.711 -6.739 3.434 1.00 90.38 96 ARG A O 1
ATOM 744 N N . ASN A 1 97 ? -10.599 -5.733 5.246 1.00 93.19 97 ASN A N 1
ATOM 745 C CA . ASN A 1 97 ? -11.874 -5.354 4.655 1.00 93.19 97 ASN A CA 1
ATOM 746 C C . ASN A 1 97 ? -12.180 -3.892 4.971 1.00 93.19 97 ASN A C 1
ATOM 748 O O . ASN A 1 97 ? -12.685 -3.558 6.048 1.00 93.19 97 ASN A O 1
ATOM 752 N N . TRP A 1 98 ? -11.848 -3.016 4.030 1.00 94.94 98 TRP A N 1
ATOM 753 C CA . TRP A 1 98 ? -12.106 -1.587 4.142 1.00 94.94 98 TRP A CA 1
ATOM 754 C C . TRP A 1 98 ? -12.197 -0.928 2.771 1.00 94.94 98 TRP A C 1
ATOM 756 O O . TRP A 1 98 ? -11.624 -1.400 1.794 1.00 94.94 98 TRP A O 1
ATOM 766 N N . GLU A 1 99 ? -12.888 0.199 2.716 1.00 96.06 99 GLU A N 1
ATOM 767 C CA . GLU A 1 99 ? -13.000 1.050 1.536 1.00 96.06 99 GLU A CA 1
ATOM 768 C C . GLU A 1 99 ? -12.856 2.505 1.969 1.00 96.06 99 GLU A C 1
ATOM 770 O O . GLU A 1 99 ? -13.391 2.893 3.003 1.00 96.06 99 GLU A O 1
ATOM 775 N N . CYS A 1 100 ? -12.122 3.308 1.206 1.00 95.00 100 CYS A N 1
ATOM 776 C CA . CYS A 1 100 ? -11.803 4.691 1.535 1.00 95.00 100 CYS A CA 1
ATOM 777 C C . CYS A 1 100 ? -11.633 5.545 0.278 1.00 95.00 100 CYS A C 1
ATOM 779 O O . CYS A 1 100 ? -11.394 5.041 -0.818 1.00 95.00 100 CYS A O 1
ATOM 781 N N . TRP A 1 101 ? -11.642 6.863 0.452 1.00 93.50 101 TRP A N 1
ATOM 782 C CA . TRP A 1 101 ? -11.328 7.831 -0.594 1.00 93.50 101 TRP A CA 1
ATOM 783 C C . TRP A 1 101 ? -9.998 8.533 -0.333 1.00 93.50 101 TRP A C 1
ATOM 785 O O . TRP A 1 101 ? -9.616 8.808 0.810 1.00 93.50 101 TRP A O 1
ATOM 795 N N . TYR A 1 102 ? -9.309 8.910 -1.411 1.00 89.81 102 TYR A N 1
ATOM 796 C CA . TYR A 1 102 ? -8.253 9.912 -1.302 1.00 89.81 102 TYR A CA 1
ATOM 797 C C . TYR A 1 102 ? -8.840 11.241 -0.798 1.00 89.81 102 TYR A C 1
ATOM 799 O O . TYR A 1 102 ? -9.955 11.617 -1.163 1.00 89.81 102 TYR A O 1
ATOM 807 N N . LYS A 1 103 ? -8.071 12.001 -0.004 1.00 87.88 103 LYS A N 1
ATOM 808 C CA . LYS A 1 103 ? -8.498 13.308 0.547 1.00 87.88 103 LYS A CA 1
ATOM 809 C C . LYS A 1 103 ? -8.957 14.308 -0.514 1.00 87.88 103 LYS A C 1
ATOM 811 O O . LYS A 1 103 ? -9.892 15.066 -0.295 1.00 87.88 103 LYS A O 1
ATOM 816 N N . ASN A 1 104 ? -8.305 14.300 -1.671 1.00 87.06 104 ASN A N 1
ATOM 817 C CA . ASN A 1 104 ? -8.644 15.132 -2.828 1.00 87.06 104 ASN A CA 1
ATOM 818 C C . ASN A 1 104 ? -9.776 14.535 -3.695 1.00 87.06 104 ASN A C 1
ATOM 820 O O . ASN A 1 104 ? -10.040 15.056 -4.775 1.00 87.06 104 ASN A O 1
ATOM 824 N N . ARG A 1 105 ? -10.401 13.427 -3.265 1.00 85.81 105 ARG A N 1
ATOM 825 C CA . ARG A 1 105 ? -11.420 12.660 -4.000 1.00 85.81 105 ARG A CA 1
ATOM 826 C C . ARG A 1 105 ? -10.976 12.225 -5.405 1.00 85.81 105 ARG A C 1
ATOM 828 O O . ARG A 1 105 ? -11.824 11.961 -6.256 1.00 85.81 105 ARG A O 1
ATOM 835 N N . SER A 1 106 ? -9.665 12.123 -5.657 1.00 84.69 106 SER A N 1
ATOM 836 C CA . SER A 1 106 ? -9.135 11.721 -6.967 1.00 84.69 106 SER A CA 1
ATOM 837 C C . SER A 1 106 ? -9.366 10.252 -7.288 1.00 84.69 106 SER A C 1
ATOM 839 O O . SER A 1 106 ? -9.188 9.854 -8.432 1.00 84.69 106 SER A O 1
ATOM 841 N N . GLY A 1 107 ? -9.739 9.451 -6.295 1.00 87.25 107 GLY A N 1
ATOM 842 C CA . GLY A 1 107 ? -9.962 8.025 -6.440 1.00 87.25 107 GLY A CA 1
ATOM 843 C C . GLY A 1 107 ? -10.390 7.372 -5.135 1.00 87.25 107 GLY A C 1
ATOM 844 O O . GLY A 1 107 ? -10.456 8.025 -4.083 1.00 87.25 107 GLY A O 1
ATOM 845 N N . ARG A 1 108 ? -10.675 6.084 -5.244 1.00 91.75 108 ARG A N 1
ATOM 846 C CA . ARG A 1 108 ? -11.175 5.218 -4.189 1.00 91.75 108 ARG A CA 1
ATOM 847 C C . ARG A 1 108 ? -10.241 4.029 -4.037 1.00 91.75 108 ARG A C 1
ATOM 849 O O . ARG A 1 108 ? -9.837 3.442 -5.030 1.00 91.75 108 ARG A O 1
ATOM 856 N N . LEU A 1 109 ? -9.917 3.676 -2.801 1.00 92.62 109 LEU A N 1
ATOM 857 C CA . LEU A 1 109 ? -9.088 2.522 -2.486 1.00 92.62 109 LEU A CA 1
ATOM 858 C C . LEU A 1 109 ? -9.905 1.538 -1.665 1.00 92.62 109 LEU A C 1
ATOM 860 O O . LEU A 1 109 ? -10.624 1.944 -0.750 1.00 92.62 109 LEU A O 1
ATOM 864 N N . SER A 1 110 ? -9.756 0.254 -1.950 1.00 94.06 110 SER A N 1
ATOM 865 C CA . SER A 1 110 ? -10.413 -0.799 -1.186 1.00 94.06 110 SER A CA 1
ATOM 866 C C . SER A 1 110 ? -9.493 -1.984 -0.960 1.00 94.06 110 SER A C 1
ATOM 868 O O . SER A 1 110 ? -8.721 -2.369 -1.838 1.00 94.06 110 SER A O 1
ATOM 870 N N . MET A 1 111 ? -9.636 -2.596 0.206 1.00 93.81 111 MET A N 1
ATOM 871 C CA . MET A 1 111 ? -9.105 -3.909 0.525 1.00 93.81 111 MET A CA 1
ATOM 872 C C . MET A 1 111 ? -10.282 -4.852 0.753 1.00 93.81 111 MET A C 1
ATOM 874 O O . MET A 1 111 ? -11.165 -4.545 1.555 1.00 93.81 111 MET A O 1
ATOM 878 N N . THR A 1 112 ? -10.297 -5.989 0.068 1.00 92.62 112 THR A N 1
ATOM 879 C CA . THR A 1 112 ? -11.304 -7.039 0.263 1.00 92.62 112 THR A CA 1
ATOM 880 C C . THR A 1 112 ? -10.606 -8.383 0.259 1.00 92.62 112 THR A C 1
ATOM 882 O O . THR A 1 112 ? -9.922 -8.715 -0.702 1.00 92.62 112 THR A O 1
ATOM 885 N N . ASP A 1 113 ? -10.705 -9.139 1.350 1.00 86.94 113 ASP A N 1
ATOM 886 C CA . ASP A 1 113 ? -10.058 -10.452 1.489 1.00 86.94 113 ASP A CA 1
ATOM 887 C C . ASP A 1 113 ? -8.547 -10.471 1.160 1.00 86.94 113 ASP A C 1
ATOM 889 O O . ASP A 1 113 ? -7.976 -11.487 0.765 1.00 86.94 113 ASP A O 1
ATOM 893 N N . SER A 1 114 ? -7.840 -9.371 1.448 1.00 78.62 114 SER A N 1
ATOM 894 C CA . SER A 1 114 ? -6.411 -9.145 1.123 1.00 78.62 114 SER A CA 1
ATOM 895 C C . SER A 1 114 ? -6.111 -8.834 -0.350 1.00 78.62 114 SER A C 1
ATOM 897 O O . SER A 1 114 ? -4.942 -8.739 -0.725 1.00 78.62 114 SER A O 1
ATOM 899 N N . GLU A 1 115 ? -7.138 -8.653 -1.174 1.00 88.00 115 GLU A N 1
ATOM 900 C CA . GLU A 1 115 ? -7.022 -8.085 -2.511 1.00 88.00 115 GLU A CA 1
ATOM 901 C C . GLU A 1 115 ? -7.144 -6.561 -2.425 1.00 88.00 115 GLU A C 1
ATOM 903 O O . GLU A 1 115 ? -8.119 -6.028 -1.892 1.00 88.00 115 GLU A O 1
ATOM 908 N N . PHE A 1 116 ? -6.136 -5.859 -2.939 1.00 90.75 116 PHE A N 1
ATOM 909 C CA . PHE A 1 116 ? -6.106 -4.402 -2.965 1.00 90.75 116 PHE A CA 1
ATOM 910 C C . PHE A 1 116 ? -6.552 -3.879 -4.328 1.00 90.75 116 PHE A C 1
ATOM 912 O O . PHE A 1 116 ? -6.083 -4.363 -5.360 1.00 90.75 116 PHE A O 1
ATOM 919 N N . ARG A 1 117 ? -7.405 -2.855 -4.332 1.00 90.12 117 ARG A N 1
ATOM 920 C CA . ARG A 1 117 ? -7.863 -2.163 -5.540 1.00 90.12 117 ARG A CA 1
ATOM 921 C C . ARG A 1 117 ? -7.740 -0.655 -5.363 1.00 90.12 117 ARG A C 1
ATOM 923 O O . ARG A 1 117 ? -8.076 -0.127 -4.304 1.00 90.12 117 ARG A O 1
ATOM 930 N N . ASP A 1 118 ? -7.283 0.016 -6.415 1.00 88.31 118 ASP A N 1
ATOM 931 C CA . ASP A 1 118 ? -7.229 1.474 -6.522 1.00 88.31 118 ASP A CA 1
ATOM 932 C C . ASP A 1 118 ? -7.983 1.901 -7.787 1.00 88.31 118 ASP A C 1
ATOM 934 O O . ASP A 1 118 ? -7.639 1.507 -8.900 1.00 88.31 118 ASP A O 1
ATOM 938 N N . GLU A 1 119 ? -9.050 2.669 -7.600 1.00 85.38 119 GLU A N 1
ATOM 939 C CA . GLU A 1 119 ? -9.904 3.210 -8.649 1.00 85.38 119 GLU A CA 1
ATOM 940 C C . GLU A 1 119 ? -9.689 4.721 -8.742 1.00 85.38 119 GLU A C 1
ATOM 942 O O . GLU A 1 119 ? -10.268 5.509 -7.987 1.00 85.38 119 GLU A O 1
ATOM 947 N N . ILE A 1 120 ? -8.876 5.160 -9.697 1.00 79.69 120 ILE A N 1
ATOM 948 C CA . ILE A 1 120 ? -8.613 6.584 -9.915 1.00 79.69 120 ILE A CA 1
ATOM 949 C C . ILE A 1 120 ? -9.736 7.184 -10.771 1.00 79.69 120 ILE A C 1
ATOM 951 O O . ILE A 1 120 ? -9.974 6.776 -11.903 1.00 79.69 120 ILE A O 1
ATOM 955 N N . ARG A 1 121 ? -10.439 8.185 -10.227 1.00 65.88 121 ARG A N 1
ATOM 956 C CA . ARG A 1 121 ? -11.630 8.816 -10.824 1.00 65.88 121 ARG A CA 1
ATOM 957 C C . ARG A 1 121 ? -11.309 9.977 -11.776 1.00 65.88 121 ARG A C 1
ATOM 959 O O . ARG A 1 121 ? -12.199 10.457 -12.474 1.00 65.88 121 ARG A O 1
ATOM 966 N N . ASN A 1 122 ? -10.062 10.448 -11.825 1.00 54.00 122 ASN A N 1
ATOM 967 C CA . ASN A 1 122 ? -9.668 11.591 -12.657 1.00 54.00 122 ASN A CA 1
ATOM 968 C C . ASN A 1 122 ? -9.265 11.170 -14.081 1.00 54.00 122 ASN A C 1
ATOM 970 O O . ASN A 1 122 ? -8.088 11.051 -14.404 1.00 54.00 122 ASN A O 1
ATOM 974 N N . ALA A 1 123 ? -10.264 11.031 -14.952 1.00 47.91 123 ALA A N 1
ATOM 975 C CA . ALA A 1 123 ? -10.140 10.703 -16.377 1.00 47.91 123 ALA A CA 1
ATOM 976 C C . ALA A 1 123 ? -9.640 11.859 -17.287 1.00 47.91 123 ALA A C 1
ATOM 978 O O . ALA A 1 123 ? -9.992 11.907 -18.460 1.00 47.91 123 ALA A O 1
ATOM 979 N N . ALA A 1 124 ? -8.852 12.815 -16.778 1.00 47.91 124 ALA A N 1
ATOM 980 C CA . ALA A 1 124 ? -8.422 13.989 -17.562 1.00 47.91 124 ALA A CA 1
ATOM 981 C C . ALA A 1 124 ? -6.903 14.107 -17.784 1.00 47.91 124 ALA A C 1
ATOM 983 O O . ALA A 1 124 ? -6.471 14.944 -18.572 1.00 47.91 124 ALA A O 1
ATOM 984 N N . LEU A 1 125 ? -6.083 13.280 -17.130 1.00 46.75 125 LEU A N 1
ATOM 985 C CA . LEU A 1 125 ? -4.628 13.279 -17.300 1.00 46.75 125 LEU A CA 1
ATOM 986 C C . LEU A 1 125 ? -4.140 11.831 -17.406 1.00 46.75 125 LEU A C 1
ATOM 988 O O . LEU A 1 125 ? -4.086 11.124 -16.408 1.00 46.75 125 LEU A O 1
ATOM 992 N N . ASN A 1 126 ? -3.803 11.416 -18.630 1.00 48.75 126 ASN A N 1
ATOM 993 C CA . ASN A 1 126 ? -3.051 10.202 -18.966 1.00 48.75 126 ASN A CA 1
ATOM 994 C C . ASN A 1 126 ? 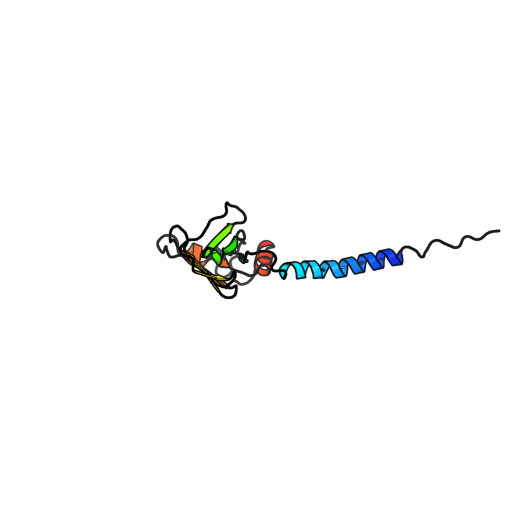-3.515 8.925 -18.251 1.00 48.75 126 ASN A C 1
ATOM 996 O O . ASN A 1 126 ? -2.815 8.355 -17.413 1.00 48.75 126 ASN A O 1
ATOM 1000 N N . GLN A 1 127 ? -4.693 8.458 -18.658 1.00 50.00 127 GLN A N 1
ATOM 1001 C CA . GLN A 1 127 ? -5.300 7.194 -18.241 1.00 50.00 127 GLN A CA 1
ATOM 1002 C C . GLN A 1 127 ? -4.340 5.991 -18.393 1.00 50.00 127 GLN A C 1
ATOM 1004 O O . GLN A 1 127 ? -4.387 5.071 -17.584 1.00 50.00 127 GLN A O 1
ATOM 1009 N N . ASP A 1 128 ? -3.393 6.041 -19.338 1.00 52.12 128 ASP A N 1
ATOM 1010 C CA . ASP A 1 128 ? -2.416 4.972 -19.595 1.00 52.12 128 ASP A CA 1
ATOM 1011 C C . ASP A 1 128 ? -1.365 4.757 -18.487 1.00 52.12 128 ASP A C 1
ATOM 1013 O O . ASP A 1 128 ? -0.851 3.647 -18.334 1.00 52.12 128 ASP A O 1
ATOM 1017 N N . VAL A 1 129 ? -1.041 5.783 -17.689 1.00 53.47 129 VAL A N 1
ATOM 1018 C CA . VAL A 1 129 ? 0.017 5.676 -16.662 1.00 53.47 129 VAL A CA 1
ATOM 1019 C C . VAL A 1 129 ? -0.472 4.888 -15.446 1.00 53.47 129 VAL A C 1
ATOM 1021 O O . VAL A 1 129 ? 0.276 4.106 -14.866 1.00 53.47 129 VAL A O 1
ATOM 1024 N N . PHE A 1 130 ? -1.738 5.051 -15.067 1.00 55.88 130 PHE A N 1
ATOM 1025 C CA . PHE A 1 130 ? -2.297 4.363 -13.903 1.00 55.88 130 PHE A CA 1
ATOM 1026 C C . PHE A 1 130 ? -2.847 2.973 -14.229 1.00 55.88 130 PHE A C 1
ATOM 1028 O O . PHE A 1 130 ? -2.771 2.092 -13.380 1.00 55.88 130 PHE A O 1
ATOM 1035 N N . ASP A 1 131 ? -3.278 2.740 -15.473 1.00 62.88 131 ASP A N 1
ATOM 1036 C CA . ASP A 1 131 ? -3.652 1.408 -15.987 1.00 62.88 131 ASP A CA 1
ATOM 1037 C C . ASP A 1 131 ? -2.458 0.423 -15.985 1.00 62.88 131 ASP A C 1
ATOM 1039 O O . ASP A 1 131 ? -2.602 -0.798 -16.043 1.00 62.88 131 ASP A O 1
ATOM 1043 N N . SER A 1 132 ? -1.247 0.972 -15.876 1.00 73.25 132 SER A N 1
ATOM 1044 C CA . SER A 1 132 ? 0.014 0.237 -15.861 1.00 73.25 132 SER A CA 1
ATOM 1045 C C . SER A 1 132 ? 0.480 -0.161 -14.451 1.00 73.25 132 SER A C 1
ATOM 1047 O O . SER A 1 132 ? 1.430 -0.936 -14.326 1.00 73.25 132 SER A O 1
ATOM 1049 N N . VAL A 1 133 ? -0.143 0.344 -13.376 1.00 84.12 133 VAL A N 1
ATOM 1050 C CA . VAL A 1 133 ? 0.229 -0.019 -11.997 1.00 84.12 133 VAL A CA 1
ATOM 1051 C C . VAL A 1 133 ? -0.557 -1.249 -11.548 1.00 84.12 133 VAL A C 1
ATOM 1053 O O . VAL A 1 133 ? -1.783 -1.257 -11.543 1.00 84.12 133 VAL A O 1
ATOM 1056 N N . ARG A 1 134 ? 0.156 -2.295 -11.127 1.00 85.69 134 ARG A N 1
ATOM 1057 C CA . ARG A 1 134 ? -0.418 -3.542 -10.606 1.00 85.69 134 ARG A CA 1
ATOM 1058 C C . ARG A 1 134 ? 0.061 -3.790 -9.187 1.00 85.69 134 ARG A C 1
ATOM 1060 O O . ARG A 1 134 ? 1.198 -3.482 -8.845 1.00 85.69 134 ARG A O 1
ATOM 1067 N N . TYR A 1 135 ? -0.786 -4.399 -8.369 1.00 88.25 135 TYR A N 1
ATOM 1068 C CA . TYR A 1 135 ? -0.433 -4.805 -7.011 1.00 88.25 135 TYR A CA 1
ATOM 1069 C C . TYR A 1 135 ? -0.178 -6.306 -7.002 1.00 88.25 135 TYR A C 1
ATOM 1071 O O . TYR A 1 135 ? -1.041 -7.090 -7.388 1.00 88.25 135 TYR A O 1
ATOM 1079 N N . VAL A 1 136 ? 1.023 -6.708 -6.593 1.00 88.38 136 VAL A N 1
ATOM 1080 C CA . VAL A 1 136 ? 1.463 -8.107 -6.659 1.00 88.38 136 VAL A CA 1
ATOM 1081 C C . VAL A 1 136 ? 1.846 -8.639 -5.277 1.00 88.38 136 VAL A C 1
ATOM 1083 O O . VAL A 1 136 ? 2.113 -7.865 -4.357 1.00 88.38 136 VAL A O 1
ATOM 1086 N N . PRO A 1 137 ? 1.919 -9.966 -5.089 1.00 88.81 137 PRO A N 1
ATOM 1087 C CA . PR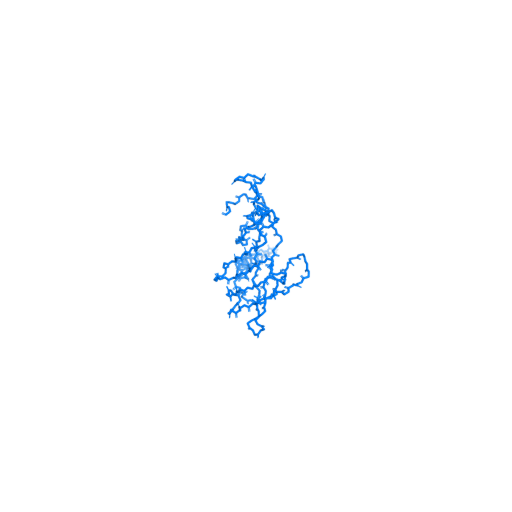O A 1 137 ? 2.487 -10.539 -3.875 1.00 88.81 137 PRO A CA 1
ATOM 1088 C C . PRO A 1 137 ? 3.958 -10.135 -3.669 1.00 88.81 137 PRO A C 1
ATOM 1090 O O . PRO A 1 137 ? 4.714 -9.982 -4.631 1.00 88.81 137 PRO A O 1
ATOM 1093 N N . LYS A 1 138 ? 4.401 -10.074 -2.404 1.00 89.19 138 LYS A N 1
ATOM 1094 C CA . LYS A 1 138 ? 5.784 -9.737 -1.995 1.00 89.19 138 LYS A CA 1
ATOM 1095 C C . LYS A 1 138 ? 6.855 -10.498 -2.789 1.00 89.19 138 LYS A C 1
ATOM 1097 O O . LYS A 1 138 ? 7.860 -9.912 -3.178 1.00 89.19 138 LYS A O 1
ATOM 1102 N N . TRP A 1 139 ? 6.647 -11.792 -3.045 1.00 86.75 139 TRP A N 1
ATOM 1103 C CA . TRP A 1 139 ? 7.608 -12.616 -3.786 1.00 86.75 139 TRP A CA 1
ATOM 1104 C C . TRP A 1 139 ? 7.748 -12.184 -5.256 1.00 86.75 139 TRP A C 1
ATOM 1106 O O . TRP A 1 139 ? 8.874 -12.118 -5.745 1.00 86.75 139 TRP A O 1
ATOM 1116 N N . LYS A 1 140 ? 6.644 -11.821 -5.936 1.00 88.69 140 LYS A N 1
ATOM 1117 C CA . LYS A 1 140 ? 6.679 -11.280 -7.308 1.00 88.69 140 LYS A CA 1
ATOM 1118 C C . LYS A 1 140 ? 7.413 -9.941 -7.325 1.00 88.69 140 LYS A C 1
ATOM 1120 O O . LYS A 1 140 ? 8.269 -9.720 -8.171 1.00 88.69 140 LYS A O 1
ATOM 1125 N N . TRP A 1 141 ? 7.145 -9.076 -6.347 1.00 91.06 141 TRP A N 1
ATOM 1126 C CA . TRP A 1 141 ? 7.822 -7.781 -6.229 1.00 91.06 141 TRP A CA 1
ATOM 1127 C C . TRP A 1 141 ? 9.343 -7.924 -6.060 1.00 91.06 141 TRP A C 1
ATOM 1129 O O . TRP A 1 141 ? 10.112 -7.215 -6.709 1.00 91.06 141 TRP A O 1
ATOM 1139 N N . TRP A 1 142 ? 9.799 -8.877 -5.237 1.00 88.44 142 TRP A N 1
ATOM 1140 C CA . TRP A 1 142 ? 11.229 -9.180 -5.109 1.00 88.44 142 TRP A CA 1
ATOM 1141 C C . TRP A 1 142 ? 11.825 -9.780 -6.381 1.00 88.44 142 TRP A C 1
ATOM 1143 O O . TRP A 1 142 ? 12.948 -9.419 -6.722 1.00 88.44 142 TRP A O 1
ATOM 1153 N N . ALA A 1 143 ? 11.088 -10.642 -7.089 1.00 88.44 143 ALA A N 1
ATOM 1154 C CA . ALA A 1 143 ? 11.517 -11.194 -8.373 1.00 88.44 143 ALA A CA 1
ATOM 1155 C C . ALA A 1 143 ? 11.759 -10.078 -9.408 1.00 88.44 143 ALA A C 1
ATOM 1157 O O . ALA A 1 143 ? 12.834 -10.025 -10.005 1.00 88.44 143 ALA A O 1
ATOM 1158 N N . VAL A 1 144 ? 10.830 -9.123 -9.522 1.00 87.31 144 VAL A N 1
ATOM 1159 C CA . VAL A 1 144 ? 10.989 -7.932 -10.374 1.00 87.31 144 VAL A CA 1
ATOM 1160 C C . VAL A 1 144 ? 12.219 -7.116 -9.962 1.00 87.31 144 VAL A C 1
ATOM 1162 O O . VAL A 1 144 ? 13.029 -6.743 -10.807 1.00 87.31 144 VAL A O 1
ATOM 1165 N N . LYS A 1 145 ? 12.420 -6.892 -8.657 1.00 85.38 145 LYS A N 1
ATOM 1166 C CA . LYS A 1 145 ? 13.559 -6.124 -8.127 1.00 85.38 145 LYS A CA 1
ATOM 1167 C C . LYS A 1 145 ? 14.929 -6.727 -8.472 1.00 85.38 145 LYS A C 1
ATOM 1169 O O . LYS A 1 145 ? 15.899 -5.983 -8.589 1.00 85.38 145 LYS A O 1
ATOM 1174 N N . ILE A 1 146 ? 15.026 -8.049 -8.623 1.00 88.00 146 ILE A N 1
ATOM 1175 C CA . ILE A 1 146 ? 16.264 -8.738 -9.033 1.00 88.00 146 ILE A CA 1
ATOM 1176 C C . ILE A 1 146 ? 16.355 -8.968 -10.551 1.00 88.00 146 ILE A C 1
ATOM 1178 O O . ILE A 1 146 ? 17.271 -9.649 -11.006 1.00 88.00 146 ILE A O 1
ATOM 1182 N N . GLY A 1 147 ? 15.431 -8.399 -11.332 1.00 79.50 147 GLY A N 1
ATOM 1183 C CA . GLY A 1 147 ? 15.438 -8.458 -12.794 1.00 79.50 147 GLY A CA 1
ATOM 1184 C C . GLY A 1 147 ? 14.815 -9.720 -13.393 1.00 79.50 147 GLY A C 1
ATOM 1185 O O . GLY A 1 147 ? 15.037 -9.999 -14.568 1.00 79.50 147 GLY A O 1
ATOM 1186 N N . ILE A 1 148 ? 14.044 -10.496 -12.623 1.00 77.81 148 ILE A N 1
ATOM 1187 C CA . ILE A 1 148 ? 13.257 -11.605 -13.175 1.00 77.81 148 ILE A CA 1
ATOM 1188 C C . ILE A 1 148 ? 11.980 -11.029 -13.782 1.00 77.81 148 ILE A C 1
ATOM 1190 O O . ILE A 1 148 ? 11.169 -10.416 -13.086 1.00 77.81 148 ILE A O 1
ATOM 1194 N N . HIS A 1 149 ? 11.781 -11.274 -15.076 1.00 68.81 149 HIS A N 1
ATOM 1195 C CA . HIS A 1 149 ? 10.517 -10.988 -15.741 1.00 68.81 149 HIS A CA 1
ATOM 1196 C C . HIS A 1 149 ? 9.441 -11.925 -15.188 1.00 68.81 149 HIS A C 1
ATOM 1198 O O . HIS A 1 149 ? 9.499 -13.139 -15.376 1.00 68.81 149 HIS A O 1
ATOM 1204 N N . THR A 1 150 ? 8.482 -11.363 -14.461 1.00 60.72 150 THR A N 1
ATOM 1205 C CA . THR A 1 150 ? 7.279 -12.075 -14.036 1.00 60.72 150 THR A CA 1
ATOM 1206 C C . THR A 1 150 ? 6.122 -11.593 -14.883 1.00 60.72 150 THR A C 1
ATOM 1208 O O . THR A 1 150 ? 5.892 -10.385 -14.940 1.00 60.72 150 THR A O 1
ATOM 1211 N N . ASP A 1 151 ? 5.372 -12.516 -15.475 1.00 61.84 151 ASP A N 1
ATOM 1212 C CA . ASP A 1 151 ? 4.105 -12.167 -16.108 1.00 61.84 151 ASP A CA 1
ATOM 1213 C C . ASP A 1 151 ? 3.187 -11.530 -15.048 1.00 61.84 151 ASP A C 1
ATOM 1215 O O . ASP A 1 151 ? 3.063 -12.039 -13.916 1.00 61.84 151 ASP A O 1
ATOM 1219 N N . GLY A 1 152 ? 2.642 -10.360 -15.401 1.00 50.62 152 GLY A N 1
ATOM 1220 C CA . GLY A 1 152 ? 1.805 -9.518 -14.540 1.00 50.62 152 GLY A CA 1
ATOM 1221 C C . GLY A 1 152 ? 0.636 -10.288 -13.956 1.00 50.62 152 GLY A C 1
ATOM 1222 O O . GLY A 1 152 ? -0.199 -10.756 -14.754 1.00 50.62 152 GLY A O 1
#

Foldseek 3Di:
DDDDDDDDDPPVVVVVVVVVVVVVVVVVVVCVVVDPPDQKDKWWKWFAACVLPVQRQIATDFIKIWHADQPVLKIWIDTPPDDIDIFPPKDDPGNQFIKTAHPVNQWIWTGHNNDIDIGGPPPPPCPRRVVRMDTDDPVVSVCSVVPHRDDD